Protein AF-A0A915LVZ3-F1 (afdb_monomer_lite)

InterPro domains:
  IPR007330 MIT domain [PF04212] (7-63)
  IPR007330 MIT domain [SM00745] (3-72)
  IPR027417 P-loop containing nucleoside triphosphate hydrolase [G3DSA:3.40.50.300] (111-144)
  IPR036181 MIT domain superfamily [SSF116846] (3-73)
  IPR050304 Microtubule-severing AAA ATPase [PTHR23074] (22-144)

Structure (mmCIF, N/CA/C/O backbone):
data_AF-A0A915LVZ3-F1
#
_entry.id   AF-A0A915LVZ3-F1
#
loop_
_atom_site.group_PDB
_atom_site.id
_atom_site.type_symbol
_atom_site.label_atom_id
_atom_site.label_alt_id
_atom_site.label_comp_id
_atom_site.label_asym_id
_atom_site.label_entity_id
_atom_site.label_seq_id
_atom_site.pdbx_PDB_ins_code
_atom_site.Cartn_x
_atom_site.Cartn_y
_atom_site.Cartn_z
_atom_site.occupancy
_atom_site.B_iso_or_equiv
_atom_site.auth_seq_id
_atom_site.auth_comp_id
_atom_site.auth_asym_id
_atom_site.auth_atom_id
_atom_site.pdbx_PDB_model_num
ATOM 1 N N . MET A 1 1 ? 0.032 -14.374 -2.421 1.00 46.78 1 MET A N 1
ATOM 2 C CA . MET A 1 1 ? -1.067 -14.997 -1.639 1.00 46.78 1 MET A CA 1
ATOM 3 C C . MET A 1 1 ? -1.128 -14.518 -0.174 1.00 46.78 1 MET A C 1
ATOM 5 O O . MET A 1 1 ? -2.108 -14.815 0.488 1.00 46.78 1 MET A O 1
ATOM 9 N N . THR A 1 2 ? -0.148 -13.767 0.353 1.00 56.66 2 THR A N 1
ATOM 10 C CA . THR A 1 2 ? -0.047 -13.398 1.789 1.00 56.66 2 THR A CA 1
ATOM 11 C C . THR A 1 2 ? -0.859 -12.162 2.209 1.00 56.66 2 THR A C 1
ATOM 13 O O . THR A 1 2 ? -1.277 -12.058 3.359 1.00 56.66 2 THR A O 1
ATOM 16 N N . ALA A 1 3 ? -1.142 -11.236 1.286 1.00 53.22 3 ALA A N 1
ATOM 17 C CA . ALA A 1 3 ? -1.849 -9.989 1.602 1.00 53.22 3 ALA A CA 1
ATOM 18 C C . ALA A 1 3 ? -3.319 -10.190 2.034 1.00 53.22 3 ALA A C 1
ATOM 20 O O . ALA A 1 3 ? -3.828 -9.400 2.835 1.00 53.22 3 ALA A O 1
ATOM 21 N N . SER A 1 4 ? -3.983 -11.248 1.540 1.00 60.91 4 SER A N 1
ATOM 22 C CA . SER A 1 4 ? -5.369 -11.583 1.913 1.00 60.91 4 SER A CA 1
ATOM 23 C C . SER A 1 4 ? -5.445 -12.023 3.375 1.00 60.91 4 SER A C 1
ATOM 25 O O . SER A 1 4 ? -6.221 -11.477 4.149 1.00 60.91 4 SER A O 1
ATOM 27 N N . THR A 1 5 ? -4.560 -12.923 3.805 1.00 71.88 5 THR A N 1
ATOM 28 C CA . THR A 1 5 ? -4.552 -13.472 5.169 1.00 71.88 5 THR A CA 1
ATOM 29 C C . THR A 1 5 ? -4.291 -12.414 6.241 1.00 71.88 5 THR A C 1
ATOM 31 O O . THR A 1 5 ? -4.895 -12.469 7.310 1.00 71.88 5 THR A O 1
ATOM 34 N N . ALA A 1 6 ? -3.441 -11.423 5.960 1.00 70.69 6 ALA A N 1
ATOM 35 C CA . ALA A 1 6 ? -3.167 -10.330 6.895 1.00 70.69 6 ALA A CA 1
ATOM 36 C C . ALA A 1 6 ? -4.354 -9.362 7.051 1.00 70.69 6 ALA A C 1
ATOM 38 O O . ALA A 1 6 ? -4.586 -8.840 8.138 1.00 70.69 6 ALA A O 1
ATOM 39 N N . LEU A 1 7 ? -5.116 -9.114 5.977 1.00 71.81 7 LEU A N 1
ATOM 40 C CA . LEU A 1 7 ? -6.323 -8.282 6.036 1.00 71.81 7 LEU A CA 1
ATOM 41 C C . LEU A 1 7 ? -7.433 -8.996 6.817 1.00 71.81 7 LEU A C 1
ATOM 43 O O . LEU A 1 7 ? -8.030 -8.396 7.705 1.00 71.81 7 LEU A O 1
ATOM 47 N N . GLN A 1 8 ? -7.658 -10.283 6.529 1.00 78.81 8 GLN A N 1
ATOM 48 C CA . GLN A 1 8 ? -8.625 -11.105 7.258 1.00 78.81 8 GLN A CA 1
ATOM 49 C C . GLN A 1 8 ? -8.321 -11.141 8.765 1.00 78.81 8 GLN A C 1
ATOM 51 O O . GLN A 1 8 ? -9.223 -10.905 9.561 1.00 78.81 8 GLN A O 1
ATOM 56 N N . LYS A 1 9 ? -7.052 -11.340 9.157 1.00 79.69 9 LYS A N 1
ATOM 57 C CA . LYS A 1 9 ? -6.642 -11.324 10.573 1.00 79.69 9 LYS A CA 1
ATOM 58 C C . LYS A 1 9 ? -6.875 -9.979 11.260 1.00 79.69 9 LYS A C 1
ATOM 60 O O . LYS A 1 9 ? -7.256 -9.956 12.424 1.00 79.69 9 LYS A O 1
ATOM 65 N N . ALA A 1 10 ? -6.636 -8.866 10.566 1.00 79.00 10 ALA A N 1
ATOM 66 C CA . ALA A 1 10 ? -6.868 -7.537 11.129 1.00 79.00 10 ALA A CA 1
ATOM 67 C C . ALA A 1 10 ? -8.366 -7.272 11.354 1.00 79.00 10 ALA A C 1
ATOM 69 O O . ALA A 1 10 ? -8.746 -6.750 12.398 1.00 79.00 10 ALA A O 1
ATOM 70 N N . ILE A 1 11 ? -9.212 -7.683 10.404 1.00 84.69 11 ILE A N 1
ATOM 71 C CA . ILE A 1 11 ? -10.673 -7.596 10.532 1.00 84.69 11 ILE A CA 1
ATOM 72 C C . ILE A 1 11 ? -11.146 -8.457 11.706 1.00 84.69 11 ILE A C 1
ATOM 74 O O . ILE A 1 11 ? -11.878 -7.965 12.556 1.00 84.69 11 ILE A O 1
ATOM 78 N N . GLU A 1 12 ? -10.668 -9.699 11.799 1.00 87.81 12 GLU A N 1
ATOM 79 C CA . GLU A 1 12 ? -11.004 -10.618 12.889 1.00 87.81 12 GLU A CA 1
ATOM 80 C C . GLU A 1 12 ? -10.614 -10.051 14.262 1.00 87.81 12 GLU A C 1
ATOM 82 O O . GLU A 1 12 ? -11.422 -10.079 15.187 1.00 87.81 12 GLU A O 1
ATOM 87 N N . LEU A 1 13 ? -9.419 -9.460 14.387 1.00 87.50 13 LEU A N 1
ATOM 88 C CA . LEU A 1 13 ? -8.963 -8.782 15.607 1.00 87.50 13 LEU A CA 1
ATOM 89 C C . LE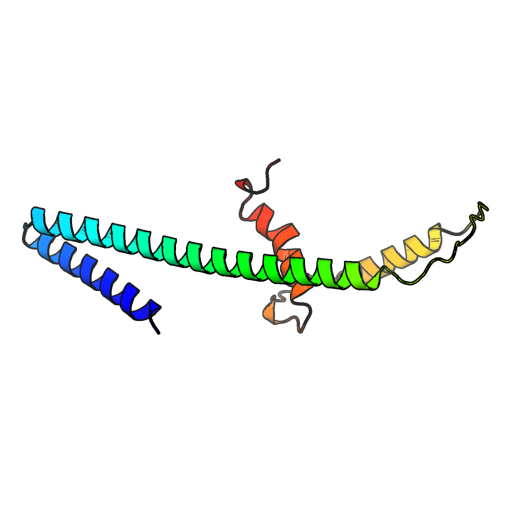U A 1 13 ? -9.885 -7.627 16.023 1.00 87.50 13 LEU A C 1
ATOM 91 O O . LEU A 1 13 ? -10.223 -7.515 17.200 1.00 87.50 13 LEU A O 1
ATOM 95 N N . VAL A 1 14 ? -10.313 -6.791 15.073 1.00 88.75 14 VAL A N 1
ATOM 96 C CA . VAL A 1 14 ? -11.202 -5.646 15.340 1.00 88.75 1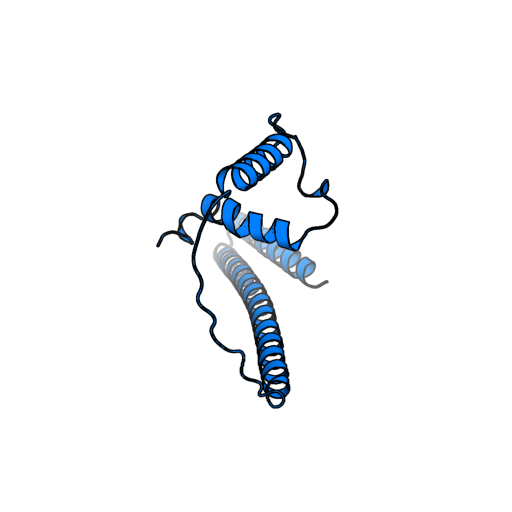4 VAL A CA 1
ATOM 97 C C . VAL A 1 14 ? -12.621 -6.103 15.684 1.00 88.75 14 VAL A C 1
ATOM 99 O O . VAL A 1 14 ? -13.244 -5.547 16.589 1.00 88.75 14 VAL A O 1
ATOM 102 N N . THR A 1 15 ? -13.133 -7.137 15.011 1.00 92.12 15 THR A N 1
ATOM 103 C CA . THR A 1 15 ? -14.432 -7.741 15.342 1.00 92.12 15 THR A CA 1
ATOM 104 C C . THR A 1 15 ? -14.414 -8.326 16.754 1.00 92.12 15 THR A C 1
ATOM 106 O O . THR A 1 15 ? -15.308 -8.050 17.547 1.00 92.12 15 THR A O 1
ATOM 109 N N . ARG A 1 16 ? -13.346 -9.040 17.126 1.00 91.69 16 ARG A N 1
ATOM 110 C CA . ARG A 1 16 ? -13.196 -9.582 18.482 1.00 91.69 16 ARG A CA 1
ATOM 111 C C . ARG A 1 16 ? -13.087 -8.483 19.539 1.00 91.69 16 ARG A C 1
ATOM 113 O O . ARG A 1 16 ? -13.713 -8.588 20.586 1.00 91.69 16 ARG A O 1
ATOM 120 N N . ALA A 1 17 ? -12.342 -7.414 19.256 1.00 90.75 17 ALA A N 1
ATOM 121 C CA . ALA A 1 17 ? -12.235 -6.262 20.152 1.00 90.75 17 ALA A CA 1
ATOM 122 C C . ALA A 1 17 ? -13.594 -5.585 20.394 1.00 90.75 17 ALA A C 1
ATOM 124 O O . ALA A 1 17 ? -13.911 -5.231 21.526 1.00 90.75 17 ALA A O 1
ATOM 125 N N . THR A 1 18 ? -14.420 -5.443 19.351 1.00 93.19 18 THR A N 1
ATOM 126 C CA . THR A 1 18 ? -15.763 -4.852 19.481 1.00 93.19 18 THR A CA 1
ATOM 127 C C . THR A 1 18 ? -16.736 -5.744 20.244 1.00 93.19 18 THR A C 1
ATOM 129 O O . THR A 1 18 ? -17.617 -5.224 20.926 1.00 93.19 18 THR A O 1
ATOM 132 N N . ASP A 1 19 ? -16.596 -7.064 20.162 1.00 94.06 19 ASP A N 1
ATOM 133 C CA . ASP A 1 19 ? -17.422 -7.983 20.947 1.00 94.06 19 ASP A CA 1
ATOM 134 C C . ASP A 1 19 ? -17.022 -7.997 22.431 1.00 94.06 19 ASP A C 1
ATOM 136 O O . ASP A 1 19 ? -17.900 -7.966 23.294 1.00 94.06 19 ASP A O 1
ATOM 140 N N . GLU A 1 20 ? -15.725 -7.933 22.750 1.00 92.38 20 GLU A N 1
ATOM 141 C CA . GLU A 1 20 ? -15.255 -7.787 24.139 1.00 92.38 20 GLU A CA 1
ATOM 142 C C . GLU A 1 20 ? -15.665 -6.441 24.759 1.00 92.38 20 GLU A C 1
ATOM 144 O O . GLU A 1 20 ? -16.028 -6.381 25.936 1.00 92.38 20 GLU A O 1
ATOM 149 N N . ASP A 1 21 ? -15.698 -5.369 23.962 1.00 91.00 21 ASP A N 1
ATOM 150 C CA . ASP A 1 21 ? -16.175 -4.051 24.395 1.00 91.00 21 ASP A CA 1
ATOM 151 C C . ASP A 1 21 ? -17.674 -4.079 24.759 1.00 91.00 21 ASP A C 1
ATOM 153 O O . ASP A 1 21 ? -18.070 -3.628 25.839 1.00 91.00 21 ASP A O 1
ATOM 157 N N . LYS A 1 22 ? -18.508 -4.735 23.932 1.00 93.75 22 LYS A N 1
ATOM 158 C CA . LYS A 1 22 ? -19.935 -4.978 24.240 1.00 93.75 22 LYS A CA 1
ATOM 159 C C . LYS A 1 22 ? -20.119 -5.817 25.505 1.00 93.75 22 LYS A C 1
ATOM 161 O O . LYS A 1 22 ? -21.057 -5.576 26.266 1.00 93.75 22 LYS A O 1
ATOM 166 N N . ASN A 1 23 ? -19.221 -6.772 25.740 1.00 94.50 23 ASN A N 1
ATOM 167 C CA . ASN A 1 23 ? -19.210 -7.610 26.938 1.00 94.50 23 ASN A CA 1
ATOM 168 C C . ASN A 1 23 ? -18.667 -6.881 28.182 1.00 94.50 23 ASN A C 1
ATOM 170 O O . ASN A 1 23 ? -18.644 -7.466 29.262 1.00 94.50 23 ASN A O 1
ATOM 174 N N . LYS A 1 24 ? -18.285 -5.599 28.058 1.00 93.00 24 LYS A N 1
ATOM 175 C CA . LYS A 1 24 ? -17.688 -4.755 29.109 1.00 93.00 24 LYS A CA 1
ATOM 176 C C . LYS A 1 24 ? -16.324 -5.245 29.609 1.00 93.00 24 LYS A C 1
ATOM 178 O O . LYS A 1 24 ? -15.853 -4.801 30.656 1.00 93.00 24 LYS A O 1
ATOM 183 N N . ASN A 1 25 ? -15.659 -6.106 28.843 1.00 92.88 25 ASN A N 1
ATOM 184 C CA . ASN A 1 25 ? -14.288 -6.542 29.093 1.00 92.88 25 ASN A CA 1
ATOM 185 C C . ASN A 1 25 ? -13.305 -5.540 28.478 1.00 92.88 25 ASN A C 1
ATOM 187 O O . ASN A 1 25 ? -12.605 -5.817 27.504 1.00 92.88 25 ASN A O 1
ATOM 191 N N . TYR A 1 26 ? -13.256 -4.343 29.059 1.00 91.06 26 TYR A N 1
ATOM 192 C CA . TYR A 1 26 ? -12.493 -3.222 28.504 1.00 91.06 26 TYR A CA 1
ATOM 193 C C . TYR A 1 26 ? -10.977 -3.460 28.472 1.00 91.06 26 TYR A C 1
ATOM 195 O O . TYR A 1 26 ? -10.297 -2.960 27.580 1.00 91.06 26 TYR A O 1
ATOM 203 N N . GLU A 1 27 ? -10.444 -4.236 29.418 1.00 91.94 27 GLU A N 1
ATOM 204 C CA . GLU A 1 27 ? -9.012 -4.550 29.494 1.00 91.94 27 GLU A CA 1
ATOM 205 C C . GLU A 1 27 ? -8.549 -5.373 28.282 1.00 91.94 27 GLU A C 1
ATOM 207 O O . GLU A 1 27 ? -7.567 -5.034 27.618 1.00 91.94 27 GLU A O 1
ATOM 212 N N . GLU A 1 28 ? -9.316 -6.405 27.930 1.00 90.12 28 GLU A N 1
ATOM 213 C CA . GLU A 1 28 ? -9.011 -7.255 26.783 1.00 90.12 28 GLU A CA 1
ATOM 214 C C . GLU A 1 28 ? -9.345 -6.557 25.457 1.00 90.12 28 GLU A C 1
ATOM 216 O O . GLU A 1 28 ? -8.580 -6.663 24.495 1.00 90.12 28 GLU A O 1
ATOM 221 N N . ALA A 1 29 ? -10.417 -5.757 25.412 1.00 90.88 29 ALA A N 1
ATOM 222 C CA . ALA A 1 29 ? -10.737 -4.924 24.253 1.00 90.88 29 ALA A CA 1
ATOM 223 C C . ALA A 1 29 ? -9.590 -3.950 23.921 1.00 90.88 29 ALA A C 1
ATOM 225 O O . ALA A 1 29 ? -9.153 -3.874 22.770 1.00 90.88 29 ALA A O 1
ATOM 226 N N . LEU A 1 30 ? -9.031 -3.263 24.927 1.00 89.31 30 LEU A N 1
ATOM 227 C CA . LEU A 1 30 ? -7.897 -2.347 24.761 1.00 89.31 30 LEU A CA 1
ATOM 228 C C . LEU A 1 30 ? -6.649 -3.063 24.222 1.00 89.31 30 LEU A C 1
ATOM 230 O O . LEU A 1 30 ? -5.970 -2.547 23.326 1.00 89.31 30 LEU A O 1
ATOM 234 N N . ARG A 1 31 ? -6.357 -4.266 24.731 1.00 91.75 31 ARG A N 1
ATOM 235 C CA . ARG A 1 31 ? -5.241 -5.095 24.254 1.00 91.75 31 ARG A CA 1
ATOM 236 C C . ARG A 1 31 ? -5.391 -5.437 22.773 1.00 91.75 31 ARG A C 1
ATOM 238 O O . ARG A 1 31 ? -4.443 -5.286 22.000 1.00 91.75 31 ARG A O 1
ATOM 245 N N . LEU A 1 32 ? -6.588 -5.857 22.368 1.00 90.31 32 LEU A N 1
ATOM 246 C CA . LEU A 1 32 ? -6.890 -6.236 20.988 1.00 90.31 32 LEU A CA 1
ATOM 247 C C . LEU A 1 32 ? -6.865 -5.030 20.038 1.00 90.31 32 LEU A C 1
ATOM 249 O O . LEU A 1 32 ? -6.307 -5.136 18.943 1.00 90.31 32 LEU A O 1
ATOM 253 N N . TYR A 1 33 ? -7.371 -3.867 20.463 1.00 87.75 33 TYR A N 1
ATOM 254 C CA . TYR A 1 33 ? -7.255 -2.631 19.685 1.00 87.75 33 TYR A CA 1
ATOM 255 C C . TYR A 1 33 ? -5.797 -2.217 19.479 1.00 87.75 33 TYR A C 1
ATOM 257 O O . TYR A 1 33 ? -5.404 -1.914 18.350 1.00 87.75 33 TYR A O 1
ATOM 265 N N . THR A 1 34 ? -4.976 -2.276 20.528 1.00 86.75 34 THR A N 1
ATOM 266 C CA . THR A 1 34 ? -3.542 -1.952 20.446 1.00 86.75 34 THR A CA 1
ATOM 267 C C . THR A 1 34 ? -2.819 -2.883 19.467 1.00 86.75 34 THR A C 1
ATOM 269 O O . THR A 1 34 ? -2.108 -2.421 18.575 1.00 86.75 34 THR A O 1
ATOM 272 N N . GLY A 1 35 ? -3.083 -4.191 19.549 1.00 83.50 35 GLY A N 1
ATOM 273 C CA . GLY A 1 35 ? -2.510 -5.176 18.627 1.00 83.50 35 GLY A CA 1
ATOM 274 C C . GLY A 1 35 ? -2.976 -5.006 17.175 1.00 83.50 35 GLY A C 1
ATOM 275 O O . GLY A 1 35 ? -2.203 -5.233 16.241 1.00 83.50 35 GLY A O 1
ATOM 276 N N . SER A 1 36 ? -4.220 -4.562 16.954 1.00 77.44 36 SER A N 1
ATOM 277 C CA . SER A 1 36 ? -4.717 -4.255 15.605 1.00 77.44 36 SER A CA 1
ATOM 278 C C . SER A 1 36 ? -3.979 -3.067 14.971 1.00 77.44 36 SER A C 1
ATOM 280 O O . SER A 1 36 ? -3.647 -3.104 13.783 1.00 77.44 36 SER A O 1
ATOM 282 N N . TYR A 1 37 ? -3.643 -2.058 15.780 1.00 77.00 37 TYR A N 1
ATOM 283 C CA . TYR A 1 37 ? -2.884 -0.886 15.357 1.00 77.00 37 TYR A CA 1
ATOM 284 C C . TYR A 1 37 ? -1.426 -1.241 15.029 1.00 77.00 37 TYR A C 1
ATOM 286 O O . TYR A 1 37 ? -0.898 -0.829 13.996 1.00 77.00 37 TYR A O 1
ATOM 294 N N . GLU A 1 38 ? -0.788 -2.086 15.843 1.00 78.56 38 GLU A N 1
ATOM 295 C CA . GLU A 1 38 ? 0.560 -2.592 15.552 1.00 78.56 38 GLU A CA 1
ATOM 296 C C . GLU A 1 38 ? 0.606 -3.425 14.263 1.00 78.56 38 GLU A C 1
ATOM 298 O O . GLU A 1 38 ? 1.523 -3.260 13.456 1.00 78.56 38 GLU A O 1
ATOM 303 N N . CYS A 1 39 ? -0.411 -4.255 14.001 1.00 70.38 39 CYS A N 1
ATOM 304 C CA . CYS A 1 39 ? -0.538 -4.971 12.727 1.00 70.38 39 CYS A CA 1
ATOM 305 C C . CYS A 1 39 ? -0.632 -4.020 11.521 1.00 70.38 39 CYS A C 1
ATOM 307 O O . CYS A 1 39 ? -0.074 -4.305 10.456 1.00 70.38 39 CYS A O 1
ATOM 309 N N . GLN A 1 40 ? -1.316 -2.881 11.664 1.00 67.94 40 GLN A N 1
ATOM 310 C CA . GLN A 1 40 ? -1.381 -1.860 10.617 1.00 67.94 40 GLN A CA 1
ATOM 311 C C . GLN A 1 40 ? -0.012 -1.198 10.390 1.00 67.94 40 GLN A C 1
ATOM 313 O O . GLN A 1 40 ? 0.382 -0.987 9.239 1.00 67.94 40 GLN A O 1
ATOM 318 N N . ALA A 1 41 ? 0.734 -0.923 11.463 1.00 71.94 41 ALA A N 1
ATOM 319 C CA . ALA A 1 41 ? 2.082 -0.367 11.390 1.00 71.94 41 ALA A CA 1
ATOM 320 C C . ALA A 1 41 ? 3.078 -1.335 10.721 1.00 71.94 41 ALA A C 1
ATOM 322 O O . ALA A 1 41 ? 3.857 -0.920 9.862 1.00 71.94 41 ALA A O 1
ATOM 323 N N . GLU A 1 42 ? 3.033 -2.631 11.045 1.00 73.12 42 GLU A N 1
ATOM 324 C CA . GLU A 1 42 ? 3.881 -3.649 10.404 1.00 73.12 42 GLU A CA 1
ATOM 325 C C . GLU A 1 42 ? 3.597 -3.790 8.901 1.00 73.12 42 GLU A C 1
ATOM 327 O O . GLU A 1 42 ? 4.536 -3.857 8.105 1.00 73.12 42 GLU A O 1
ATOM 332 N N . ARG A 1 43 ? 2.326 -3.721 8.476 1.00 73.69 43 ARG A N 1
ATOM 333 C CA . ARG A 1 43 ? 1.968 -3.699 7.045 1.00 73.69 43 ARG A CA 1
ATOM 334 C C . ARG A 1 43 ? 2.625 -2.524 6.317 1.00 73.69 43 ARG A C 1
ATOM 336 O O . ARG A 1 43 ? 3.135 -2.687 5.211 1.00 73.69 43 ARG A O 1
ATOM 343 N N . GLN A 1 44 ? 2.607 -1.331 6.911 1.00 73.50 44 GLN A N 1
ATOM 344 C CA . GLN A 1 44 ? 3.238 -0.159 6.298 1.00 73.50 44 GLN A CA 1
ATOM 345 C C . GLN A 1 44 ? 4.761 -0.320 6.198 1.00 73.50 44 GLN A C 1
ATOM 347 O O . GLN A 1 44 ? 5.341 0.031 5.171 1.00 73.50 44 GLN A O 1
ATOM 352 N N . LYS A 1 45 ? 5.409 -0.919 7.208 1.00 79.12 45 LYS A N 1
ATOM 353 C CA . LYS A 1 45 ? 6.844 -1.248 7.155 1.00 79.12 45 LYS A CA 1
ATOM 354 C C . LYS A 1 45 ? 7.167 -2.234 6.034 1.00 79.12 45 LYS A C 1
ATOM 356 O O . LYS A 1 45 ? 8.200 -2.084 5.388 1.00 79.12 45 LYS A O 1
ATOM 361 N N . GLU A 1 46 ? 6.312 -3.224 5.794 1.00 78.06 46 GLU A N 1
ATOM 362 C CA . GLU A 1 46 ? 6.496 -4.198 4.712 1.00 78.06 46 GLU A CA 1
ATOM 363 C C . GLU A 1 46 ? 6.455 -3.525 3.332 1.00 78.06 46 GLU A C 1
ATOM 365 O O . GLU A 1 46 ? 7.368 -3.726 2.534 1.00 78.06 46 GLU A O 1
ATOM 370 N N . ILE A 1 47 ? 5.488 -2.630 3.103 1.00 81.50 47 ILE A N 1
ATOM 371 C CA . ILE A 1 47 ? 5.392 -1.838 1.864 1.00 81.50 47 ILE A CA 1
ATOM 372 C C . ILE A 1 47 ? 6.643 -0.967 1.672 1.00 81.50 47 ILE A C 1
ATOM 374 O O . ILE A 1 47 ? 7.206 -0.910 0.580 1.00 81.50 47 ILE A O 1
ATOM 378 N N . ILE A 1 48 ? 7.107 -0.296 2.732 1.00 84.88 48 ILE A N 1
ATOM 379 C CA . ILE A 1 48 ? 8.319 0.533 2.6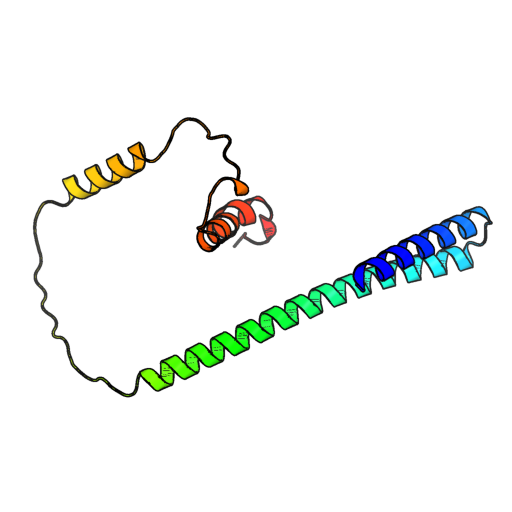73 1.00 84.88 48 ILE A CA 1
ATOM 380 C C . ILE A 1 48 ? 9.551 -0.329 2.373 1.00 84.88 48 ILE A C 1
ATOM 382 O O . ILE A 1 48 ? 10.379 0.067 1.556 1.00 84.88 48 ILE A O 1
ATOM 386 N N . ARG A 1 49 ? 9.676 -1.517 2.981 1.00 85.81 49 ARG A N 1
ATOM 387 C CA . ARG A 1 49 ? 10.772 -2.456 2.682 1.00 85.81 49 ARG A CA 1
ATOM 388 C C . ARG A 1 49 ? 10.746 -2.913 1.229 1.00 85.81 49 ARG A C 1
ATOM 390 O O . ARG A 1 49 ? 11.801 -2.937 0.606 1.00 85.81 49 ARG A O 1
ATOM 397 N N . GLU A 1 50 ? 9.578 -3.256 0.693 1.00 88.88 50 GLU A N 1
ATOM 398 C CA . GLU A 1 50 ? 9.428 -3.685 -0.701 1.00 88.88 50 GLU A CA 1
ATOM 399 C C . GLU A 1 50 ? 9.866 -2.577 -1.668 1.00 88.88 50 GLU A C 1
ATOM 401 O O . GLU A 1 50 ? 10.706 -2.802 -2.540 1.00 88.88 50 GLU A O 1
ATOM 406 N N . ARG A 1 51 ? 9.401 -1.343 -1.440 1.00 89.44 51 ARG A N 1
ATOM 407 C CA . ARG A 1 51 ? 9.841 -0.168 -2.207 1.00 89.44 51 ARG A CA 1
ATOM 408 C C . ARG A 1 51 ? 11.335 0.092 -2.071 1.00 89.44 51 ARG A C 1
ATOM 410 O O . ARG A 1 51 ? 12.004 0.409 -3.049 1.00 89.44 51 ARG A O 1
ATOM 417 N N . MET A 1 52 ? 11.886 -0.077 -0.874 1.00 90.81 52 MET A N 1
ATOM 418 C CA . MET A 1 52 ? 13.316 0.097 -0.645 1.00 90.81 52 MET A CA 1
ATOM 419 C C . MET A 1 52 ? 14.142 -0.942 -1.413 1.00 90.81 52 MET A C 1
ATOM 421 O O . MET A 1 52 ? 15.176 -0.599 -1.975 1.00 90.81 52 MET A O 1
ATOM 425 N N . GLN A 1 53 ? 13.671 -2.187 -1.514 1.00 90.75 53 GLN A N 1
ATOM 426 C CA . GLN A 1 53 ? 14.313 -3.212 -2.343 1.00 90.75 53 GLN A CA 1
ATOM 427 C C . GLN A 1 53 ? 14.245 -2.882 -3.838 1.00 90.75 53 GLN A C 1
ATOM 429 O O . GLN A 1 53 ? 15.225 -3.094 -4.552 1.00 90.75 53 GLN A O 1
ATOM 434 N N . GLU A 1 54 ? 13.116 -2.353 -4.310 1.00 92.19 54 GLU A N 1
ATOM 435 C CA . GLU A 1 54 ? 12.952 -1.889 -5.691 1.00 92.19 54 GLU A CA 1
ATOM 436 C C . GLU A 1 54 ? 13.968 -0.784 -6.030 1.00 92.19 54 GLU A C 1
ATOM 438 O O . GLU A 1 54 ? 14.697 -0.888 -7.021 1.00 92.19 54 GLU A O 1
ATOM 443 N N . TYR A 1 55 ? 14.100 0.224 -5.162 1.00 89.94 55 TYR A N 1
ATOM 444 C CA . TYR A 1 55 ? 15.085 1.294 -5.337 1.00 89.94 55 TYR A CA 1
ATOM 445 C C . TYR A 1 55 ? 16.532 0.793 -5.281 1.00 89.94 55 TYR A C 1
ATOM 447 O O . TYR A 1 55 ? 17.366 1.255 -6.061 1.00 89.94 55 TYR A O 1
ATOM 455 N N . MET A 1 56 ? 16.835 -0.176 -4.414 1.00 89.75 56 MET A N 1
ATOM 456 C CA . MET A 1 56 ? 18.172 -0.774 -4.335 1.00 89.75 56 MET A CA 1
ATOM 457 C C . MET A 1 56 ? 18.542 -1.527 -5.618 1.00 89.75 56 MET A C 1
ATOM 459 O O . MET A 1 56 ? 19.623 -1.298 -6.155 1.00 89.75 56 MET A O 1
ATOM 463 N N . LYS A 1 57 ? 17.635 -2.344 -6.172 1.00 94.06 57 LYS A N 1
ATOM 464 C CA . LYS A 1 57 ? 17.858 -3.026 -7.462 1.00 94.06 57 LYS A CA 1
ATOM 465 C C . LYS A 1 57 ? 18.093 -2.034 -8.598 1.00 94.06 57 LYS A C 1
ATOM 467 O O . LYS A 1 57 ? 19.043 -2.167 -9.361 1.00 94.06 57 LYS A O 1
ATOM 472 N N . ARG A 1 58 ? 17.271 -0.983 -8.669 1.00 96.94 58 ARG A N 1
ATOM 473 C CA . ARG A 1 58 ? 17.427 0.083 -9.668 1.00 96.94 58 ARG A CA 1
ATOM 474 C C . ARG A 1 58 ? 18.799 0.758 -9.568 1.00 96.94 58 ARG A C 1
ATOM 476 O O . ARG A 1 58 ? 19.402 1.073 -10.594 1.00 96.94 58 ARG A O 1
ATOM 483 N N . ALA A 1 59 ? 19.285 0.988 -8.347 1.00 93.12 59 ALA A N 1
ATOM 484 C CA . ALA A 1 59 ? 20.599 1.574 -8.102 1.00 93.12 59 ALA A CA 1
ATOM 485 C C . ALA A 1 59 ? 21.749 0.653 -8.552 1.00 93.12 59 ALA A C 1
ATOM 487 O O . ALA A 1 59 ? 22.748 1.143 -9.084 1.00 93.12 59 ALA A O 1
ATOM 488 N N . GLU A 1 60 ? 21.608 -0.665 -8.391 1.00 92.62 60 GLU A N 1
ATOM 489 C CA . GLU A 1 60 ? 22.562 -1.660 -8.898 1.00 92.62 60 GLU A CA 1
ATOM 490 C C . GLU A 1 60 ? 22.609 -1.671 -10.434 1.00 92.62 60 GLU A C 1
ATOM 492 O O . GLU A 1 60 ? 23.690 -1.530 -11.010 1.00 92.62 60 GLU A O 1
ATOM 497 N N . ASP A 1 61 ? 21.452 -1.703 -11.103 1.00 92.06 61 ASP A N 1
ATOM 498 C CA . ASP A 1 61 ? 21.367 -1.651 -12.571 1.00 92.06 61 ASP A CA 1
ATOM 499 C C . ASP A 1 61 ? 22.019 -0.379 -13.139 1.00 92.06 61 ASP A C 1
ATOM 501 O O . ASP A 1 61 ? 22.771 -0.411 -14.119 1.00 92.06 61 ASP A O 1
ATOM 505 N N . LEU A 1 62 ? 21.761 0.770 -12.502 1.00 90.25 62 LEU A N 1
ATOM 506 C CA . LEU A 1 62 ? 22.364 2.054 -12.866 1.00 90.25 62 LEU A CA 1
ATOM 507 C C . LEU A 1 62 ? 23.887 2.021 -12.724 1.00 90.25 62 LEU A C 1
ATOM 509 O O . LEU A 1 62 ? 24.605 2.506 -13.603 1.00 90.25 62 LEU A O 1
ATOM 513 N N . LYS A 1 63 ? 24.394 1.425 -11.643 1.00 92.94 63 LYS A N 1
ATOM 514 C CA . LYS A 1 63 ? 25.832 1.262 -11.414 1.00 92.94 63 LYS A CA 1
ATOM 515 C C . LYS A 1 63 ? 26.476 0.403 -12.502 1.00 92.94 63 LYS A C 1
ATOM 517 O O . LYS A 1 63 ? 27.549 0.756 -12.998 1.00 92.94 63 LYS A O 1
ATOM 522 N N . ASP A 1 64 ? 25.818 -0.673 -12.917 1.00 92.38 64 ASP A N 1
ATOM 523 C CA . ASP A 1 64 ? 26.307 -1.543 -13.986 1.00 92.38 64 ASP A CA 1
ATOM 524 C C . ASP A 1 64 ? 26.273 -0.858 -15.352 1.00 92.38 64 ASP A C 1
ATOM 526 O O . ASP A 1 64 ? 27.230 -0.966 -16.123 1.00 92.38 64 ASP A O 1
ATOM 530 N N . HIS A 1 65 ? 25.236 -0.069 -15.634 1.00 89.75 65 HIS A N 1
ATOM 531 C CA . HIS A 1 65 ? 25.159 0.756 -16.839 1.00 89.75 65 HIS A CA 1
ATOM 532 C C . HIS A 1 65 ? 26.286 1.796 -16.892 1.00 89.75 65 HIS A C 1
ATOM 534 O O . HIS A 1 65 ? 26.932 1.943 -17.933 1.00 89.75 65 HIS A O 1
ATOM 540 N N . ILE A 1 66 ? 26.582 2.472 -15.778 1.00 90.50 66 ILE A N 1
ATOM 541 C CA . ILE A 1 66 ? 27.701 3.422 -15.677 1.00 90.50 66 ILE A CA 1
ATOM 542 C C . ILE A 1 66 ? 29.039 2.701 -15.885 1.00 90.50 66 ILE A C 1
ATOM 544 O O . ILE A 1 66 ? 29.872 3.154 -16.669 1.00 90.50 66 ILE A O 1
ATOM 548 N N . LYS A 1 67 ? 29.242 1.541 -15.251 1.00 90.00 67 LYS A N 1
ATOM 549 C CA . LYS A 1 67 ? 30.465 0.735 -15.392 1.00 90.00 67 LYS A CA 1
ATOM 550 C C . LYS A 1 67 ? 30.664 0.226 -16.824 1.00 90.00 67 LYS A C 1
ATOM 552 O O . LYS A 1 67 ? 31.772 0.286 -17.358 1.00 90.00 67 LYS A O 1
ATOM 557 N N . LYS A 1 68 ? 29.593 -0.239 -17.472 1.00 83.69 68 LYS A N 1
ATOM 558 C CA . LYS A 1 68 ? 29.601 -0.708 -18.866 1.00 83.69 68 LYS A CA 1
ATOM 559 C C . LYS A 1 68 ? 29.873 0.438 -19.843 1.00 83.69 68 LYS A C 1
ATOM 561 O O . LYS A 1 68 ? 30.669 0.275 -20.763 1.00 83.69 68 LYS A O 1
ATOM 566 N N . THR A 1 69 ? 29.288 1.610 -19.597 1.00 76.69 69 THR A N 1
ATOM 567 C CA . THR A 1 69 ? 29.524 2.834 -20.382 1.00 76.69 69 THR A CA 1
ATOM 568 C C . THR A 1 69 ? 30.959 3.352 -20.211 1.00 76.69 69 THR A C 1
ATOM 570 O O . THR A 1 69 ? 31.598 3.737 -21.191 1.00 76.69 69 THR A O 1
ATOM 573 N N . SER A 1 70 ? 31.510 3.284 -18.994 1.00 68.50 70 SER A N 1
ATOM 574 C CA . SER A 1 70 ? 32.901 3.650 -18.682 1.00 68.50 70 SER A CA 1
ATOM 575 C C . SER A 1 70 ? 33.927 2.727 -19.352 1.00 68.50 70 SER A C 1
ATOM 577 O O . SER A 1 70 ? 34.938 3.194 -19.874 1.00 68.50 70 SER A O 1
ATOM 579 N N . ASN A 1 71 ? 33.659 1.420 -19.418 1.00 60.31 71 ASN A N 1
ATOM 580 C CA . ASN A 1 71 ? 34.531 0.488 -20.138 1.00 60.31 71 ASN A CA 1
ATOM 581 C C . ASN A 1 71 ? 34.473 0.672 -21.666 1.00 60.31 71 ASN A C 1
ATOM 583 O O . ASN A 1 71 ? 35.458 0.390 -22.344 1.00 60.31 71 ASN A O 1
ATOM 587 N N . ASN A 1 72 ? 33.364 1.187 -22.210 1.00 53.44 72 ASN A N 1
ATOM 588 C CA . ASN A 1 72 ? 33.193 1.427 -23.647 1.00 53.44 72 ASN A CA 1
ATOM 589 C C . ASN A 1 72 ? 33.827 2.748 -24.142 1.00 53.44 72 ASN A C 1
ATOM 591 O O . ASN A 1 72 ? 33.883 2.996 -25.341 1.00 53.44 72 ASN A O 1
ATOM 595 N N . SER A 1 73 ? 34.322 3.604 -23.241 1.00 51.06 73 SER A N 1
ATOM 596 C CA . SER A 1 73 ? 34.909 4.919 -23.565 1.00 51.06 73 SER A CA 1
ATOM 597 C C . SER A 1 73 ? 36.451 4.934 -23.591 1.00 51.06 73 SER A C 1
ATOM 599 O O . SER A 1 73 ? 37.060 5.987 -23.765 1.00 51.06 73 SER A O 1
ATOM 601 N N . LYS A 1 74 ? 37.114 3.768 -23.512 1.00 44.66 74 LYS A N 1
ATOM 602 C CA . LYS A 1 74 ? 38.578 3.609 -23.686 1.00 44.66 74 LYS A CA 1
ATOM 603 C C . LYS A 1 74 ? 39.011 3.239 -25.118 1.00 44.66 74 LYS A C 1
ATOM 605 O O . LYS A 1 74 ? 39.997 2.533 -25.308 1.00 44.66 74 LYS A O 1
ATOM 610 N N . GLY A 1 75 ? 38.320 3.737 -26.141 1.00 43.31 75 GLY A N 1
ATOM 611 C CA . GLY A 1 75 ? 38.725 3.540 -27.535 1.00 43.31 75 GLY A CA 1
ATOM 612 C C . GLY A 1 75 ? 38.074 4.539 -28.480 1.00 43.31 75 GLY A C 1
ATOM 613 O O . GLY A 1 75 ? 36.992 4.282 -28.988 1.00 43.31 75 GLY A O 1
ATOM 614 N N . GLY A 1 76 ? 38.731 5.673 -28.733 1.00 38.12 76 GLY A N 1
ATOM 615 C CA . GLY A 1 76 ? 38.291 6.598 -29.781 1.00 38.12 76 GLY A CA 1
ATOM 616 C C . GLY A 1 76 ? 38.688 8.048 -29.549 1.00 38.12 76 GLY A C 1
ATOM 617 O O . GLY A 1 76 ? 37.850 8.882 -29.233 1.00 38.12 76 GLY A O 1
ATOM 618 N N . LYS A 1 77 ? 39.970 8.366 -29.738 1.00 44.09 77 LYS A N 1
ATOM 619 C CA . LYS A 1 77 ? 40.448 9.746 -29.873 1.00 44.09 77 LYS A CA 1
ATOM 620 C C . LYS A 1 77 ? 40.378 10.133 -31.352 1.00 44.09 77 LYS A C 1
ATOM 622 O O . LYS A 1 77 ? 41.150 9.590 -32.136 1.00 44.09 77 LYS A O 1
ATOM 627 N N . ARG A 1 78 ? 39.519 11.084 -31.735 1.00 42.09 78 ARG A N 1
ATOM 628 C CA . ARG A 1 78 ? 39.725 11.933 -32.925 1.00 42.09 78 ARG A CA 1
ATOM 629 C C . ARG A 1 78 ? 39.251 13.364 -32.630 1.00 42.09 78 ARG A C 1
ATOM 631 O O . ARG A 1 78 ? 38.180 13.517 -32.050 1.00 42.09 78 ARG A O 1
ATOM 638 N N . PRO A 1 79 ? 40.042 14.388 -32.994 1.00 46.09 79 PRO A N 1
ATOM 639 C CA . PRO A 1 79 ? 39.687 15.788 -32.809 1.00 46.09 79 PRO A CA 1
ATOM 640 C C . PRO A 1 79 ? 38.766 16.231 -33.950 1.00 46.09 79 PRO A C 1
ATOM 642 O O . PRO A 1 79 ? 39.019 15.894 -35.108 1.00 46.09 79 PRO A O 1
ATOM 645 N N . VAL A 1 80 ? 37.722 16.995 -33.641 1.00 42.25 80 VAL A N 1
ATOM 646 C CA . VAL A 1 80 ? 36.969 17.746 -34.650 1.00 42.25 80 VAL A CA 1
ATOM 647 C C . VAL A 1 80 ? 37.161 19.225 -34.353 1.00 42.25 80 VAL A C 1
ATOM 649 O O . VAL A 1 80 ? 36.967 19.673 -33.227 1.00 42.25 80 VAL A O 1
ATOM 652 N N . LYS A 1 81 ? 37.660 19.902 -35.387 1.00 38.81 81 LYS A N 1
ATOM 653 C CA . LYS A 1 81 ? 37.943 21.328 -35.494 1.00 38.81 81 LYS A CA 1
ATOM 654 C C . LYS A 1 81 ? 36.696 22.171 -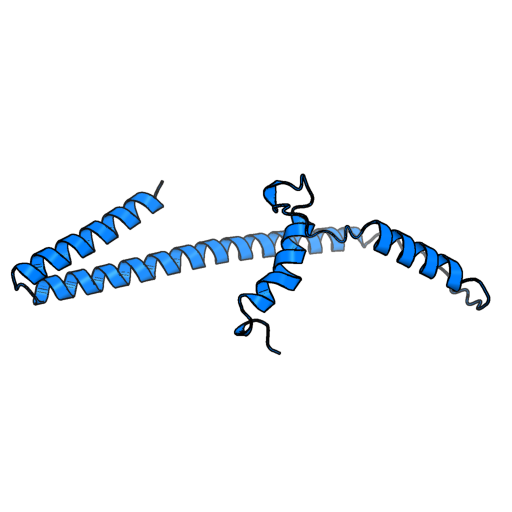35.244 1.00 38.81 81 LYS A C 1
ATOM 656 O O . LYS A 1 81 ? 35.610 21.819 -35.695 1.00 38.81 81 LYS A O 1
ATOM 661 N N . GLU A 1 82 ? 36.935 23.292 -34.580 1.00 40.06 82 GLU A N 1
ATOM 662 C CA . GLU A 1 82 ? 36.126 24.504 -34.636 1.00 40.06 82 GLU A CA 1
ATOM 663 C C . GLU A 1 82 ? 36.098 25.029 -36.076 1.00 40.06 82 GLU A C 1
ATOM 665 O O . GLU A 1 82 ? 37.145 25.112 -36.716 1.00 40.06 82 GLU A O 1
ATOM 670 N N . ASP A 1 83 ? 34.914 25.399 -36.554 1.00 33.03 83 ASP A N 1
ATOM 671 C CA . ASP A 1 83 ? 34.743 26.374 -37.627 1.00 33.03 83 ASP A CA 1
ATOM 672 C C . ASP A 1 83 ? 33.521 27.234 -37.269 1.00 33.03 83 ASP A C 1
ATOM 674 O O . ASP A 1 83 ? 32.366 26.842 -37.443 1.00 33.03 83 ASP A O 1
ATOM 678 N N . ASP A 1 84 ? 33.818 28.405 -36.706 1.00 41.53 84 ASP A N 1
ATOM 679 C CA . ASP A 1 84 ? 32.941 29.569 -36.641 1.00 41.53 84 ASP A CA 1
ATOM 680 C C . ASP A 1 84 ? 32.648 30.064 -38.065 1.00 41.53 84 ASP A C 1
ATOM 682 O O . ASP A 1 84 ? 33.569 30.473 -38.781 1.00 41.53 84 ASP A O 1
ATOM 686 N N . LYS A 1 85 ? 31.369 30.127 -38.461 1.00 36.59 85 LYS A N 1
ATOM 687 C CA . LYS A 1 85 ? 30.910 31.203 -39.349 1.00 36.59 85 LYS A CA 1
ATOM 688 C C . LYS A 1 85 ? 29.407 31.457 -39.262 1.00 36.59 85 LYS A C 1
ATOM 690 O O . LYS A 1 85 ? 28.579 30.633 -39.637 1.00 36.59 85 LYS A O 1
ATOM 695 N N . ASP A 1 86 ? 29.133 32.655 -38.778 1.00 31.69 86 ASP A N 1
ATOM 696 C CA . ASP A 1 86 ? 27.863 33.339 -38.605 1.00 31.69 86 ASP A CA 1
ATOM 697 C C . ASP A 1 86 ? 27.135 33.657 -39.933 1.00 31.69 86 ASP A C 1
ATOM 699 O O . ASP A 1 86 ? 27.749 33.963 -40.958 1.00 31.69 86 ASP A O 1
ATOM 703 N N . SER A 1 87 ? 25.809 33.696 -39.794 1.00 33.72 87 SER A N 1
ATOM 704 C CA . SER A 1 87 ? 24.865 34.658 -40.369 1.00 33.72 87 SER A CA 1
ATOM 705 C C . SER A 1 87 ? 24.031 34.330 -41.612 1.00 33.72 87 SER A C 1
ATOM 707 O O . SER A 1 87 ? 24.524 34.180 -42.727 1.00 33.72 87 SER A O 1
ATOM 709 N N . SER A 1 88 ? 22.719 34.475 -41.365 1.00 35.88 88 SER A N 1
ATOM 710 C CA . SER A 1 88 ? 21.731 35.231 -42.151 1.00 35.88 88 SER A CA 1
ATOM 711 C C . SER A 1 88 ? 20.691 34.430 -42.951 1.00 35.88 88 SER A C 1
ATOM 713 O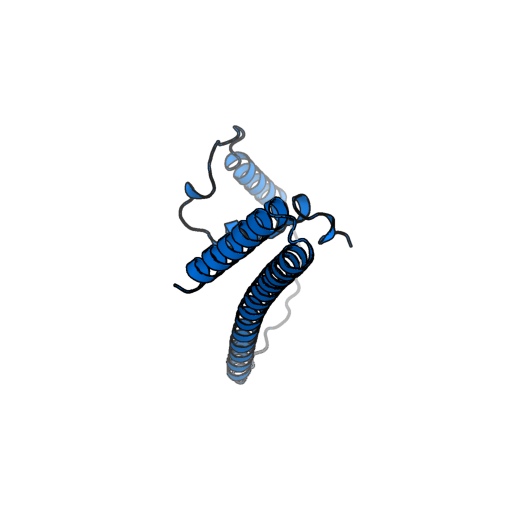 O . SER A 1 88 ? 20.877 34.140 -44.130 1.00 35.88 88 SER A O 1
ATOM 715 N N . GLY A 1 89 ? 19.513 34.280 -42.327 1.00 40.84 89 GLY A N 1
ATOM 716 C CA . GLY A 1 89 ? 18.245 34.691 -42.943 1.00 40.84 89 GLY A CA 1
ATOM 717 C C . GLY A 1 89 ? 17.335 33.589 -43.483 1.00 40.84 89 GLY A C 1
ATOM 718 O O . GLY A 1 89 ? 17.366 33.366 -44.682 1.00 40.84 89 GLY A O 1
ATOM 719 N N . ASP A 1 90 ? 16.499 32.973 -42.626 1.00 45.97 90 ASP A N 1
ATOM 720 C CA . ASP A 1 90 ? 15.052 32.731 -42.892 1.00 45.97 90 ASP A CA 1
ATOM 721 C C . ASP A 1 90 ? 14.295 32.064 -41.703 1.00 45.97 90 ASP A C 1
ATOM 723 O O . ASP A 1 90 ? 13.454 31.176 -41.859 1.00 45.97 90 ASP A O 1
ATOM 727 N N . GLU A 1 91 ? 14.595 32.446 -40.456 1.00 51.81 91 GLU A N 1
ATOM 728 C CA . GLU A 1 91 ? 14.092 31.737 -39.258 1.00 51.81 91 GLU A CA 1
ATOM 729 C C . GLU A 1 91 ? 12.610 31.999 -38.914 1.00 51.81 91 GLU A C 1
ATOM 731 O O . GLU A 1 91 ? 12.050 31.372 -38.009 1.00 51.81 91 GLU A O 1
ATOM 736 N N . GLU A 1 92 ? 11.926 32.890 -39.636 1.00 53.53 92 GLU A N 1
ATOM 737 C CA . GLU A 1 92 ? 10.528 33.214 -39.335 1.00 53.53 92 GLU A CA 1
ATOM 738 C C . GLU A 1 92 ? 9.513 32.220 -39.916 1.00 53.53 92 GLU A C 1
ATOM 740 O O . GLU A 1 92 ? 8.445 32.027 -39.327 1.00 53.53 92 GLU A O 1
ATOM 745 N N . ASP A 1 93 ? 9.802 31.581 -41.051 1.00 57.16 93 ASP A N 1
ATOM 746 C CA . ASP A 1 93 ? 8.832 30.710 -41.730 1.00 57.16 93 ASP A CA 1
ATOM 747 C C . ASP A 1 93 ? 8.777 29.307 -41.100 1.00 57.16 93 ASP A C 1
ATOM 749 O O . ASP A 1 93 ? 7.701 28.732 -40.915 1.00 57.16 93 ASP A O 1
ATOM 753 N N . GLY A 1 94 ? 9.924 28.779 -40.661 1.00 61.56 94 GLY A N 1
ATOM 754 C CA . GLY A 1 94 ? 10.008 27.486 -39.974 1.00 61.56 94 GLY A CA 1
ATOM 755 C C . GLY A 1 94 ? 9.246 27.476 -38.647 1.00 61.56 94 GLY A C 1
ATOM 756 O O . GLY A 1 94 ? 8.458 26.563 -38.385 1.00 61.56 94 GLY A O 1
ATOM 757 N N . ASN A 1 95 ? 9.403 28.532 -37.844 1.00 68.00 95 ASN A N 1
ATOM 758 C CA . ASN A 1 95 ? 8.717 28.646 -36.561 1.00 68.00 95 ASN A CA 1
ATOM 759 C C . ASN A 1 95 ? 7.202 28.838 -36.746 1.00 68.00 95 ASN A C 1
ATOM 761 O O . ASN A 1 95 ? 6.408 28.195 -36.065 1.00 68.00 95 ASN A O 1
ATOM 765 N N . LYS A 1 96 ? 6.768 29.640 -37.731 1.00 68.88 96 LYS A N 1
ATOM 766 C CA . LYS A 1 96 ? 5.339 29.808 -38.060 1.00 68.88 96 LYS A CA 1
ATOM 767 C C . LYS A 1 96 ? 4.715 28.511 -38.584 1.00 68.88 96 LYS A C 1
ATOM 769 O O . LYS A 1 96 ? 3.592 28.182 -38.202 1.00 68.88 96 LYS A O 1
ATOM 774 N N . LYS A 1 97 ? 5.432 27.737 -39.407 1.00 74.38 97 LYS A N 1
ATOM 775 C CA . LYS A 1 97 ? 4.998 26.405 -39.867 1.00 74.38 97 LYS A CA 1
ATOM 776 C C . LYS A 1 97 ? 4.883 25.412 -38.714 1.00 74.38 97 LYS A C 1
ATOM 778 O O . LYS A 1 97 ? 3.892 24.688 -38.646 1.00 74.38 97 LYS A O 1
ATOM 783 N N . PHE A 1 98 ? 5.840 25.419 -37.790 1.00 75.00 98 PHE A N 1
ATOM 784 C CA . PHE A 1 98 ? 5.826 24.569 -36.602 1.00 75.00 98 PHE A CA 1
ATOM 785 C C . PHE A 1 98 ? 4.681 24.935 -35.647 1.00 75.00 98 PHE A C 1
ATOM 787 O O . PHE A 1 98 ? 3.883 24.076 -35.281 1.00 75.00 98 PHE A O 1
ATOM 794 N N . GLN A 1 99 ? 4.508 26.225 -35.349 1.00 74.75 99 GLN A N 1
A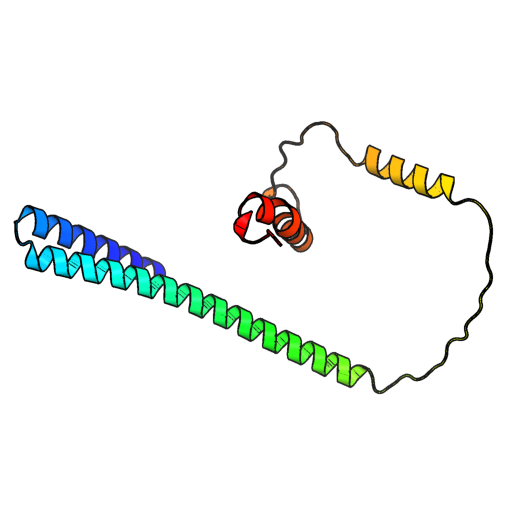TOM 795 C CA . GLN A 1 99 ? 3.383 26.761 -34.574 1.00 74.75 99 GLN A CA 1
ATOM 796 C C . GLN A 1 99 ? 2.032 26.390 -35.207 1.00 74.75 99 GLN A C 1
ATOM 798 O O . GLN A 1 99 ? 1.109 25.952 -34.524 1.00 74.75 99 GLN A O 1
ATOM 803 N N . LYS A 1 100 ? 1.914 26.498 -36.536 1.00 77.75 100 LYS A N 1
ATOM 804 C CA . LYS A 1 100 ? 0.697 26.141 -37.278 1.00 77.75 100 LYS A CA 1
ATOM 805 C C . LYS A 1 100 ? 0.437 24.631 -37.292 1.00 77.75 100 LYS A C 1
ATOM 807 O O . LYS A 1 100 ? -0.721 24.224 -37.238 1.00 77.75 100 LYS A O 1
ATOM 812 N N . ALA A 1 101 ? 1.484 23.806 -37.339 1.00 77.06 101 ALA A N 1
ATOM 813 C CA . ALA A 1 101 ? 1.374 22.353 -37.223 1.00 77.06 101 ALA A CA 1
ATOM 814 C C . ALA A 1 101 ? 0.917 21.931 -35.818 1.00 77.06 101 ALA A C 1
ATOM 816 O O . ALA A 1 101 ? 0.020 21.098 -35.702 1.00 77.06 101 ALA A O 1
ATOM 817 N N . ILE A 1 102 ? 1.455 22.565 -34.771 1.00 78.00 102 ILE A N 1
ATOM 818 C CA . ILE A 1 102 ? 1.036 22.346 -33.380 1.00 78.00 102 ILE A CA 1
ATOM 819 C C . ILE A 1 102 ? -0.427 22.751 -33.191 1.00 78.00 102 ILE A C 1
ATOM 821 O O . ILE A 1 102 ? -1.231 21.938 -32.748 1.00 78.00 102 ILE A O 1
ATOM 825 N N . ASN A 1 103 ? -0.812 23.958 -33.610 1.00 72.88 103 ASN A N 1
ATOM 826 C CA . ASN A 1 103 ? -2.189 24.439 -33.463 1.00 72.88 103 ASN A CA 1
ATOM 827 C C . ASN A 1 103 ? -3.209 23.601 -34.248 1.00 72.88 103 ASN A C 1
ATOM 829 O O . ASN A 1 103 ? -4.367 23.529 -33.857 1.00 72.88 103 ASN A O 1
ATOM 833 N N . LYS A 1 104 ? -2.789 22.944 -35.337 1.00 70.94 104 LYS A N 1
ATOM 834 C CA . LYS A 1 104 ? -3.632 22.009 -36.096 1.00 70.94 104 LYS A CA 1
ATOM 835 C C . LYS A 1 104 ? -3.737 20.627 -35.437 1.00 70.94 104 LYS A C 1
ATOM 837 O O . LYS A 1 104 ? -4.734 19.942 -35.642 1.00 70.94 104 LYS A O 1
ATOM 842 N N . ALA A 1 105 ? -2.722 20.210 -34.680 1.00 68.94 105 ALA A N 1
ATOM 843 C CA . ALA A 1 105 ? -2.726 18.963 -33.914 1.00 68.94 105 ALA A CA 1
ATOM 844 C C . ALA A 1 105 ? -3.480 19.091 -32.577 1.00 68.94 105 ALA A C 1
ATOM 846 O O . ALA A 1 105 ? -3.924 18.090 -32.018 1.00 68.94 105 ALA A O 1
ATOM 847 N N . ILE A 1 106 ? -3.643 20.317 -32.072 1.00 66.06 106 ILE A N 1
ATOM 848 C CA . ILE A 1 106 ? -4.452 20.611 -30.890 1.00 66.06 106 ILE A CA 1
ATOM 849 C C . ILE A 1 106 ? -5.933 20.587 -31.292 1.00 66.06 106 ILE A C 1
ATOM 851 O O . ILE A 1 106 ? -6.468 21.534 -31.863 1.00 66.06 106 ILE A O 1
ATOM 855 N N . VAL A 1 107 ? -6.610 19.481 -30.990 1.00 60.69 107 VAL A N 1
ATOM 856 C CA . VAL A 1 107 ? -8.073 19.379 -31.076 1.00 60.69 107 VAL A CA 1
ATOM 857 C C . VAL A 1 107 ? -8.680 20.230 -29.951 1.00 60.69 107 VAL A C 1
ATOM 859 O O . VAL A 1 107 ? -8.408 19.996 -28.777 1.00 60.69 107 VAL A O 1
ATOM 862 N N . VAL A 1 108 ? -9.459 21.255 -30.319 1.00 60.78 108 VAL A N 1
ATOM 863 C CA . VAL A 1 108 ? -10.021 22.273 -29.400 1.00 60.78 108 VAL A CA 1
ATOM 864 C C . VAL A 1 108 ? -11.250 21.767 -28.635 1.00 60.78 108 VAL A C 1
ATOM 866 O O . VAL A 1 108 ? -11.572 22.276 -27.561 1.00 60.78 108 VAL A O 1
ATOM 869 N N . GLU A 1 109 ? -11.930 20.739 -29.141 1.00 61.53 109 GLU A N 1
ATOM 870 C CA . GLU A 1 109 ? -12.959 20.054 -28.363 1.00 61.53 109 GLU A CA 1
ATOM 871 C C . GLU A 1 109 ? -12.307 19.152 -27.333 1.00 61.53 109 GLU A C 1
ATOM 873 O O . GLU A 1 109 ? -11.439 18.359 -27.677 1.00 61.53 109 GLU A O 1
ATOM 878 N N . LYS A 1 110 ? -12.753 19.274 -26.080 1.00 57.97 110 LYS A N 1
ATOM 879 C CA . LYS A 1 110 ? -12.281 18.496 -24.935 1.00 57.97 110 LYS A CA 1
ATOM 880 C C . LYS A 1 110 ? -12.533 17.011 -25.228 1.00 57.97 110 LYS A C 1
ATOM 882 O O . LYS A 1 110 ? -13.667 16.558 -25.046 1.00 57.97 110 LYS A O 1
ATOM 887 N N . PRO A 1 111 ? -11.531 16.245 -25.696 1.00 61.81 111 PRO A N 1
ATOM 888 C CA . PRO A 1 111 ? -11.763 14.860 -26.043 1.00 61.81 111 PRO A CA 1
ATOM 889 C C . PRO A 1 111 ? -12.042 14.155 -24.724 1.00 61.81 111 PRO A C 1
ATOM 891 O O . PRO A 1 111 ? -11.249 14.265 -23.787 1.00 61.81 111 PRO A O 1
ATOM 894 N N . ASN A 1 112 ? -13.162 13.446 -24.619 1.00 67.38 112 ASN A N 1
ATOM 895 C CA . ASN A 1 112 ? -13.449 12.630 -23.440 1.00 67.38 112 ASN A CA 1
ATOM 896 C C . ASN A 1 112 ? -12.656 11.311 -23.525 1.00 67.38 112 ASN A C 1
ATOM 898 O O . ASN A 1 112 ? -13.218 10.223 -23.461 1.00 67.38 112 ASN A O 1
ATOM 902 N N . VAL A 1 113 ? -11.352 11.437 -23.781 1.00 77.38 113 VAL A N 1
ATOM 903 C CA . VAL A 1 113 ? -10.412 10.349 -24.045 1.00 77.38 113 VAL A CA 1
ATOM 904 C C . VAL A 1 113 ? -9.751 9.980 -22.732 1.00 77.38 113 VAL A C 1
ATOM 906 O O . VAL A 1 113 ? -9.207 10.840 -22.033 1.00 77.38 113 VAL A O 1
ATOM 909 N N . LYS A 1 114 ? -9.814 8.699 -22.383 1.00 80.38 114 LYS A N 1
ATOM 910 C CA . LYS A 1 114 ? -9.209 8.182 -21.163 1.00 80.38 114 LYS A CA 1
ATOM 911 C C . LYS A 1 114 ? -7.780 7.717 -21.436 1.00 80.38 114 LYS A C 1
ATOM 913 O O . LYS A 1 114 ? -7.384 7.481 -22.576 1.00 80.38 114 LYS A O 1
ATOM 918 N N . TRP A 1 115 ? -6.977 7.574 -20.383 1.00 80.06 115 TRP A N 1
ATOM 919 C CA . TRP A 1 115 ? -5.580 7.135 -20.515 1.00 80.06 115 TRP A CA 1
ATOM 920 C C . TRP A 1 115 ? -5.455 5.709 -21.068 1.00 80.06 115 TRP A C 1
ATOM 922 O O . TRP A 1 115 ? -4.419 5.365 -21.649 1.00 80.06 115 TRP A O 1
ATOM 932 N N . GLU A 1 116 ? -6.503 4.905 -20.887 1.00 80.69 116 GLU A N 1
ATOM 933 C CA . GLU A 1 116 ? -6.642 3.537 -21.380 1.00 80.69 116 GLU A CA 1
ATOM 934 C C . GLU A 1 116 ? -6.938 3.478 -22.888 1.00 80.69 116 GLU A C 1
ATOM 936 O O . GLU A 1 116 ? -6.622 2.478 -23.524 1.00 80.69 116 GLU A O 1
ATOM 941 N N . ASP A 1 117 ? -7.470 4.558 -23.473 1.00 83.56 117 ASP A N 1
ATOM 942 C CA . ASP A 1 117 ? -7.837 4.624 -24.896 1.00 83.56 117 ASP A CA 1
ATOM 943 C C . ASP A 1 117 ? -6.632 4.945 -25.805 1.00 83.56 117 ASP A C 1
ATOM 945 O O . ASP A 1 117 ? -6.716 4.876 -27.031 1.00 83.56 117 ASP A O 1
ATOM 949 N N . ILE A 1 118 ? -5.488 5.305 -25.214 1.00 79.31 118 ILE A N 1
ATOM 950 C CA . ILE A 1 118 ? -4.257 5.644 -25.933 1.00 79.31 118 ILE A CA 1
ATOM 951 C C . ILE A 1 118 ? -3.367 4.399 -25.970 1.00 79.31 118 ILE A C 1
ATOM 953 O O . ILE A 1 118 ? -2.831 3.990 -24.942 1.00 79.31 118 ILE A O 1
ATOM 957 N N . ALA A 1 119 ? -3.180 3.790 -27.137 1.00 78.31 119 ALA A N 1
ATOM 958 C CA . ALA A 1 119 ? -2.299 2.633 -27.278 1.00 78.31 119 ALA A CA 1
ATOM 959 C C . ALA A 1 119 ? -0.815 3.056 -27.319 1.00 78.31 119 ALA A C 1
ATOM 961 O O . ALA A 1 119 ? -0.434 3.938 -28.087 1.00 78.31 119 ALA A O 1
ATOM 962 N N . GLY A 1 120 ? 0.029 2.406 -26.511 1.00 81.88 120 GLY A N 1
ATOM 963 C CA . GLY A 1 120 ? 1.460 2.719 -26.397 1.00 81.88 120 GLY A CA 1
ATOM 964 C C . GLY A 1 120 ? 1.763 4.023 -25.640 1.00 81.88 120 GLY A C 1
ATOM 965 O O . GLY A 1 120 ? 0.862 4.687 -25.126 1.00 81.88 120 GLY A O 1
ATOM 966 N N . LEU A 1 121 ? 3.052 4.389 -25.581 1.00 82.75 121 LEU A N 1
ATOM 967 C CA . LEU A 1 121 ? 3.588 5.609 -24.941 1.00 82.75 121 LEU A CA 1
ATOM 968 C C . LEU A 1 121 ? 3.552 5.645 -23.400 1.00 82.75 121 LEU A C 1
ATOM 970 O O . LEU A 1 121 ? 3.453 6.722 -22.814 1.00 82.75 121 LEU A O 1
ATOM 974 N N . ASP A 1 122 ? 3.700 4.505 -22.724 1.00 83.75 122 ASP A N 1
ATOM 975 C CA . ASP A 1 122 ? 3.615 4.436 -21.254 1.00 83.75 122 ASP A CA 1
ATOM 976 C C . ASP A 1 122 ? 4.598 5.375 -20.537 1.00 83.75 122 ASP A C 1
ATOM 978 O O . ASP A 1 122 ? 4.195 6.099 -19.627 1.00 83.75 122 ASP A O 1
ATOM 982 N N . GLY A 1 123 ? 5.840 5.479 -21.025 1.00 86.38 123 GLY A N 1
ATOM 983 C CA . GLY A 1 123 ? 6.831 6.403 -20.459 1.00 86.38 123 GLY A CA 1
ATOM 984 C C . GLY A 1 123 ? 6.451 7.882 -20.602 1.00 86.38 123 GLY A C 1
ATOM 985 O O . GLY A 1 123 ? 6.686 8.676 -19.695 1.00 86.38 123 GLY A O 1
ATOM 986 N N . ALA A 1 124 ? 5.801 8.269 -21.705 1.00 87.62 124 ALA A N 1
ATOM 987 C CA . ALA A 1 124 ? 5.331 9.644 -21.887 1.00 87.62 124 ALA A CA 1
ATOM 988 C C . ALA A 1 124 ? 4.093 9.941 -21.023 1.00 87.62 124 ALA A C 1
ATOM 990 O O . ALA A 1 124 ? 3.956 11.046 -20.496 1.00 87.62 124 ALA A O 1
ATOM 991 N N . LYS A 1 125 ? 3.207 8.951 -20.833 1.00 86.38 125 LYS A N 1
ATOM 992 C CA . LYS A 1 125 ? 2.052 9.063 -19.928 1.00 86.38 125 LYS A CA 1
ATOM 993 C C . LYS A 1 125 ? 2.494 9.234 -18.477 1.00 86.38 125 LYS A C 1
ATOM 995 O O . LYS A 1 125 ? 1.902 10.031 -17.753 1.00 86.38 125 LYS A O 1
ATOM 1000 N N . GLU A 1 126 ? 3.510 8.489 -18.052 1.00 86.62 126 GLU A N 1
ATOM 1001 C CA . GLU A 1 126 ? 4.077 8.585 -16.707 1.00 86.62 126 GLU A CA 1
ATOM 1002 C C . GLU A 1 126 ? 4.751 9.942 -16.488 1.00 86.62 126 GLU A C 1
ATOM 1004 O O . GLU A 1 126 ? 4.378 10.653 -15.558 1.00 86.62 126 GLU A O 1
ATOM 1009 N N . ALA A 1 127 ? 5.600 10.385 -17.421 1.00 89.06 127 ALA A N 1
ATOM 1010 C CA . ALA A 1 127 ? 6.236 11.702 -17.354 1.00 89.06 127 ALA A CA 1
ATOM 1011 C C . ALA A 1 127 ? 5.219 12.857 -17.260 1.00 89.06 127 ALA A C 1
ATOM 1013 O O . ALA A 1 127 ? 5.401 13.788 -16.478 1.00 89.06 127 ALA A O 1
ATOM 1014 N N . LEU A 1 128 ? 4.110 12.796 -18.007 1.00 85.81 128 LEU A N 1
ATOM 1015 C CA . LEU A 1 128 ? 3.036 13.795 -17.918 1.00 85.81 128 LEU A CA 1
ATOM 1016 C C . LEU A 1 128 ? 2.290 13.747 -16.578 1.00 85.81 128 LEU A C 1
ATOM 1018 O O . LEU A 1 128 ? 1.939 14.793 -16.026 1.00 85.81 128 LEU A O 1
ATOM 1022 N N . LYS A 1 129 ? 2.053 12.549 -16.029 1.00 85.81 129 LYS A N 1
ATOM 1023 C CA . LYS A 1 129 ? 1.455 12.394 -14.695 1.00 85.81 129 LYS A CA 1
ATOM 1024 C C . LYS A 1 129 ? 2.363 12.981 -13.616 1.00 85.81 129 LYS A C 1
ATOM 1026 O O . LYS A 1 129 ? 1.863 13.665 -12.725 1.00 85.81 129 LYS A O 1
ATOM 1031 N N . GLU A 1 130 ? 3.668 12.768 -13.710 1.00 86.69 130 GLU A N 1
ATOM 1032 C CA . GLU A 1 130 ? 4.639 13.306 -12.758 1.00 86.69 130 GLU A CA 1
ATOM 1033 C C . GLU A 1 130 ? 4.833 14.815 -12.881 1.00 86.69 130 GLU A C 1
ATOM 1035 O O . GLU A 1 130 ? 4.857 15.507 -11.870 1.00 86.69 130 GLU A O 1
ATOM 1040 N N . ALA A 1 131 ? 4.923 15.343 -14.101 1.00 86.12 131 ALA A N 1
ATOM 1041 C CA . ALA A 1 131 ? 5.199 16.759 -14.324 1.00 86.12 131 ALA A CA 1
ATOM 1042 C C . ALA A 1 131 ? 3.977 17.662 -14.099 1.00 86.12 131 ALA A C 1
ATOM 1044 O O . ALA A 1 131 ? 4.131 18.816 -13.708 1.00 86.12 131 ALA A O 1
ATOM 1045 N N . VAL A 1 132 ? 2.762 17.163 -14.359 1.00 84.44 132 VAL A N 1
ATOM 1046 C CA . VAL A 1 132 ? 1.542 17.990 -14.342 1.00 84.44 132 VAL A CA 1
ATOM 1047 C C . VAL A 1 132 ? 0.584 17.577 -13.229 1.00 84.44 132 VAL A C 1
ATOM 1049 O O . VAL A 1 132 ? 0.076 18.429 -12.504 1.00 84.44 132 VAL A O 1
ATOM 1052 N N . ILE A 1 133 ? 0.322 16.279 -13.058 1.00 80.94 133 ILE A N 1
ATOM 1053 C CA . ILE A 1 133 ? -0.727 15.805 -12.140 1.00 80.94 133 ILE A CA 1
ATOM 1054 C C . ILE A 1 133 ? -0.219 15.727 -10.694 1.00 80.94 133 ILE A C 1
ATOM 1056 O O . ILE A 1 133 ? -0.926 16.139 -9.774 1.00 80.94 133 ILE A O 1
ATOM 1060 N N . LEU A 1 134 ? 0.993 15.216 -10.471 1.00 86.19 134 LEU A N 1
ATOM 1061 C CA . LEU A 1 134 ? 1.585 15.065 -9.137 1.00 86.19 134 LEU A CA 1
ATOM 1062 C C . LEU A 1 134 ? 1.762 16.395 -8.383 1.00 86.19 134 LEU A C 1
ATOM 1064 O O . LEU A 1 134 ? 1.368 16.435 -7.218 1.00 86.19 134 LEU A O 1
ATOM 1068 N N . PRO A 1 135 ? 2.231 17.494 -9.005 1.00 84.38 135 PRO A N 1
ATOM 1069 C CA . PRO A 1 135 ? 2.336 18.793 -8.343 1.00 84.38 135 PRO A CA 1
ATOM 1070 C C . PRO A 1 135 ? 0.978 19.355 -7.917 1.00 84.38 135 PRO A C 1
ATOM 1072 O O . PRO A 1 135 ? 0.860 19.958 -6.855 1.00 84.38 135 PRO A O 1
ATOM 1075 N N . ILE A 1 136 ? -0.071 19.114 -8.709 1.00 85.25 136 ILE A N 1
ATOM 1076 C CA . ILE A 1 136 ? -1.437 19.550 -8.385 1.00 85.25 136 ILE A CA 1
ATOM 1077 C C . ILE A 1 136 ? -2.029 18.691 -7.259 1.00 85.25 136 ILE A C 1
ATOM 1079 O O . ILE A 1 136 ? -2.720 19.204 -6.380 1.00 85.25 136 ILE A O 1
ATOM 1083 N N . LYS A 1 137 ? -1.760 17.380 -7.267 1.00 80.56 137 LYS A N 1
ATOM 1084 C CA . LYS A 1 137 ? -2.295 16.431 -6.280 1.00 80.56 137 LYS A CA 1
ATOM 1085 C C . LYS A 1 137 ? -1.549 16.475 -4.943 1.00 80.56 137 LYS A C 1
ATOM 1087 O O . LYS A 1 137 ? -2.159 16.264 -3.898 1.00 80.56 137 LYS A O 1
ATOM 1092 N N . PHE A 1 138 ? -0.252 16.774 -4.969 1.00 82.25 138 PHE A N 1
ATOM 1093 C CA . PHE A 1 138 ? 0.618 16.848 -3.796 1.00 82.25 138 PHE A CA 1
ATOM 1094 C C . PHE A 1 138 ? 1.411 18.164 -3.766 1.00 82.25 138 PHE A C 1
ATOM 1096 O O . PHE A 1 138 ? 2.641 18.151 -3.779 1.00 82.25 138 PHE A O 1
ATOM 1103 N N . PRO A 1 139 ? 0.741 19.323 -3.658 1.00 80.25 139 PRO A N 1
ATOM 1104 C CA . PRO A 1 139 ? 1.397 20.629 -3.767 1.00 80.25 139 PRO A CA 1
ATOM 1105 C C . PRO A 1 139 ? 2.424 20.899 -2.661 1.00 80.25 139 PRO A C 1
ATOM 1107 O O . PRO A 1 139 ? 3.260 21.778 -2.802 1.00 80.25 139 PRO A O 1
ATOM 1110 N N . HIS A 1 140 ? 2.380 20.160 -1.552 1.00 82.12 140 HIS A N 1
ATOM 1111 C CA . HIS A 1 140 ? 3.341 20.272 -0.454 1.00 82.12 140 HIS A CA 1
ATOM 1112 C C . HIS A 1 140 ? 4.686 19.576 -0.735 1.00 82.12 140 HIS A C 1
ATOM 1114 O O . HIS A 1 140 ? 5.671 19.941 -0.110 1.00 82.12 140 HIS A O 1
ATOM 1120 N N . LEU A 1 141 ? 4.742 18.610 -1.664 1.00 79.88 141 LEU A N 1
ATOM 1121 C CA . LEU A 1 141 ? 5.980 17.916 -2.064 1.00 79.88 141 LEU A CA 1
ATOM 1122 C C . LEU A 1 141 ? 6.756 18.659 -3.165 1.00 79.88 141 LEU A C 1
ATOM 1124 O O . LEU A 1 141 ? 7.902 18.322 -3.436 1.00 79.88 141 LEU A O 1
ATOM 1128 N N . PHE A 1 142 ? 6.131 19.659 -3.794 1.00 76.69 142 PHE A N 1
ATOM 1129 C CA . PHE A 1 142 ? 6.668 20.383 -4.952 1.00 76.69 142 PHE A CA 1
ATOM 1130 C C . PHE A 1 142 ? 6.764 21.903 -4.720 1.00 76.69 142 PHE A C 1
ATOM 1132 O O . PHE A 1 142 ? 6.896 22.670 -5.671 1.00 76.69 142 PHE A O 1
ATOM 1139 N N . LYS A 1 143 ? 6.702 22.354 -3.460 1.00 70.19 143 LYS A N 1
ATOM 1140 C CA . LYS A 1 143 ? 7.051 23.731 -3.082 1.00 70.19 143 LYS A CA 1
ATOM 1141 C C . LYS A 1 143 ? 8.552 23.799 -2.810 1.00 70.19 143 LYS A C 1
ATOM 1143 O O . LYS A 1 143 ? 9.024 23.135 -1.890 1.00 70.19 143 LYS A O 1
ATOM 1148 N N . GLY A 1 144 ? 9.261 24.561 -3.641 1.00 64.25 144 GLY A N 1
ATOM 1149 C CA . GLY A 1 144 ? 10.623 25.023 -3.363 1.00 64.25 144 GLY A CA 1
ATOM 1150 C C . GLY A 1 144 ? 10.633 26.156 -2.350 1.00 64.25 144 GLY A C 1
ATOM 1151 O O . GLY A 1 144 ? 9.607 26.873 -2.266 1.00 64.25 144 GLY A O 1
#

Organism: Meloidogyne javanica (NCBI:txid6303)

Radius of gyration: 29.21 Å; chains: 1; bounding box: 60×50×72 Å

Secondary structure (DSSP, 8-state):
-HHHHHHHHHHHHHHHHHHHHHTT-HHHHHHHHHHHHHHHHHHHHHHHHHHHHHHHHHHHHHHHHHHHHHHTTSS---------------HHHHHHHHHHHHHHHS--S-----GGGS-S-HHHHHHHIIIIIHHHH-TTTS--

pLDDT: mean 75.11, std 16.93, range [31.69, 96.94]

Foldseek 3Di:
DVVVVLVVVLVVLQVVLVVCVVVVVPVVSVVSVVVSVVSVVVVVVVVVVVVVVVVVVVVVVVVVVVVVVVVVPPDDDDDDDDDDDDDDDDPPPVVVVVVVVVVVVDDPPPPPDDPVNDPDDPVVVVVCCVVPVCCVVCVVVVDD

Sequence (144 aa):
MTASTALQKAIELVTRATDEDKNKNYEEALRLYTGSYECQAERQKEIIRERMQEYMKRAEDLKDHIKKTSNNSKGGKRPVKEDDKDSSGDEEDGNKKFQKAINKAIVVEKPNVKWEDIAGLDGAKEALKEAVILPIKFPHLFKG